Protein AF-A0A3S1DZD5-F1 (afdb_monomer)

Foldseek 3Di:
DDDDDDDDDPPPPPPPPPPQPFDKDKDFQAPVLAFAFQLVVCCVVCVVPAHSVRSLVQLCVQQKDWQNHGHNDRRDRDDGGIMMIGRGGDDD

Structure (mmCIF, N/CA/C/O backbone):
data_AF-A0A3S1DZD5-F1
#
_entry.id   AF-A0A3S1DZD5-F1
#
loop_
_atom_site.group_PDB
_atom_site.id
_atom_site.type_symbol
_atom_site.label_atom_id
_atom_site.label_alt_id
_atom_site.label_comp_id
_atom_site.label_asym_id
_atom_site.label_entity_id
_atom_site.label_seq_id
_atom_site.pdbx_PDB_ins_code
_atom_site.Cartn_x
_atom_site.Cartn_y
_atom_site.Cartn_z
_atom_site.occupancy
_atom_site.B_iso_or_equiv
_atom_site.auth_seq_id
_atom_site.auth_comp_id
_atom_site.auth_asym_id
_atom_site.auth_atom_id
_atom_site.pdbx_PDB_model_num
ATOM 1 N N . MET A 1 1 ? -43.104 -37.029 -12.467 1.00 41.12 1 MET A N 1
ATOM 2 C CA . MET A 1 1 ? -41.733 -37.047 -13.017 1.00 41.12 1 MET A CA 1
ATOM 3 C C . MET A 1 1 ? -41.065 -35.794 -12.481 1.00 41.12 1 MET A C 1
ATOM 5 O O . MET A 1 1 ? -41.549 -34.714 -12.774 1.00 41.12 1 MET A O 1
ATOM 9 N N . SER A 1 2 ? -40.356 -35.948 -11.363 1.00 43.06 2 SER A N 1
ATOM 10 C CA . SER A 1 2 ? -38.882 -35.867 -11.302 1.00 43.06 2 SER A CA 1
ATOM 11 C C . SER A 1 2 ? -38.432 -34.407 -11.463 1.00 43.06 2 SER A C 1
ATOM 13 O O . SER A 1 2 ? -38.522 -33.870 -12.555 1.00 43.06 2 SER A O 1
ATOM 15 N N . ALA A 1 3 ? -38.233 -33.661 -10.377 1.00 49.66 3 ALA A N 1
ATOM 16 C CA . ALA A 1 3 ? -37.083 -33.693 -9.459 1.00 49.66 3 ALA A CA 1
ATOM 17 C C . ALA A 1 3 ? -35.812 -33.048 -10.046 1.00 49.66 3 ALA A C 1
ATOM 19 O O . ALA A 1 3 ? -35.061 -33.694 -10.773 1.00 49.66 3 ALA A O 1
ATOM 20 N N . HIS A 1 4 ? -35.590 -31.792 -9.656 1.00 50.97 4 HIS A N 1
ATOM 21 C CA . HIS A 1 4 ? -34.303 -31.192 -9.264 1.00 50.97 4 HIS A CA 1
ATOM 22 C C . HIS A 1 4 ? -34.671 -29.847 -8.615 1.00 50.97 4 HIS A C 1
ATOM 24 O O . HIS A 1 4 ? -35.114 -28.941 -9.311 1.00 50.97 4 HIS A O 1
ATOM 30 N N . ASN A 1 5 ? -34.897 -29.758 -7.305 1.00 58.22 5 ASN A N 1
ATOM 31 C CA . ASN A 1 5 ? -33.941 -29.830 -6.195 1.00 58.22 5 ASN A CA 1
ATOM 32 C C . ASN A 1 5 ? -32.736 -28.897 -6.365 1.00 58.22 5 ASN A C 1
ATOM 34 O O . ASN A 1 5 ? -31.884 -29.141 -7.211 1.00 58.22 5 ASN A O 1
ATOM 38 N N . GLU A 1 6 ? -32.770 -27.860 -5.525 1.00 62.72 6 GLU A N 1
ATOM 39 C CA . GLU A 1 6 ? -31.697 -27.091 -4.886 1.00 62.72 6 GLU A CA 1
ATOM 40 C C . GLU A 1 6 ? -30.284 -27.224 -5.447 1.00 62.72 6 GLU A C 1
ATOM 42 O O . GLU A 1 6 ? -29.664 -28.270 -5.293 1.00 62.72 6 GLU A O 1
ATOM 47 N N . GLU A 1 7 ? -29.722 -26.086 -5.862 1.00 53.31 7 GLU A N 1
ATOM 48 C CA . GLU A 1 7 ? -28.415 -25.683 -5.353 1.00 53.31 7 GLU A CA 1
ATOM 49 C C . GLU A 1 7 ? -28.507 -24.257 -4.779 1.00 53.31 7 GLU A C 1
ATOM 51 O O . GLU A 1 7 ? -29.089 -23.336 -5.350 1.00 53.31 7 GLU A O 1
ATOM 56 N N . THR A 1 8 ? -28.003 -24.186 -3.558 1.00 50.22 8 THR A N 1
ATOM 57 C CA . THR A 1 8 ? -27.927 -23.139 -2.538 1.00 50.22 8 THR A CA 1
ATOM 58 C C . THR A 1 8 ? -27.245 -21.839 -3.022 1.00 50.22 8 THR A C 1
ATOM 60 O O . THR A 1 8 ? -26.611 -21.817 -4.075 1.00 50.22 8 THR A O 1
ATOM 63 N N . PRO A 1 9 ? -27.390 -20.731 -2.270 1.00 46.62 9 PRO A N 1
ATOM 64 C CA . PRO A 1 9 ? -27.289 -19.365 -2.757 1.00 46.62 9 PRO A CA 1
ATOM 65 C C . PRO A 1 9 ? -25.845 -18.973 -3.052 1.00 46.62 9 PRO A C 1
ATOM 67 O O . PRO A 1 9 ? -24.927 -19.318 -2.309 1.00 46.62 9 PRO A O 1
ATOM 70 N N . ILE A 1 10 ? -25.654 -18.148 -4.077 1.00 42.44 10 ILE A N 1
ATOM 71 C CA . ILE A 1 10 ? -24.479 -17.284 -4.114 1.00 42.44 10 ILE A CA 1
ATOM 72 C C . ILE A 1 10 ? -24.675 -16.200 -3.046 1.00 42.44 10 ILE A C 1
ATOM 74 O O . ILE A 1 10 ? -25.244 -15.143 -3.297 1.00 42.44 10 ILE A O 1
ATOM 78 N N . LEU A 1 11 ? -24.231 -16.507 -1.823 1.00 44.38 11 LEU A N 1
ATOM 79 C CA . LEU A 1 11 ? -23.730 -15.499 -0.895 1.00 44.38 11 LEU A CA 1
ATOM 80 C C . LEU A 1 11 ? -22.594 -14.777 -1.628 1.00 44.38 11 LEU A C 1
ATOM 82 O O . LEU A 1 11 ? -21.453 -15.236 -1.650 1.00 44.38 11 LEU A O 1
ATOM 86 N N . ILE A 1 12 ? -22.920 -13.672 -2.280 1.00 49.97 12 ILE A N 1
ATOM 87 C CA . ILE A 1 12 ? -21.958 -12.598 -2.468 1.00 49.97 12 ILE A CA 1
ATOM 88 C C . ILE A 1 12 ? -22.328 -11.611 -1.370 1.00 49.97 12 ILE A C 1
ATOM 90 O O . ILE A 1 12 ? -23.069 -10.657 -1.583 1.00 49.97 12 ILE A O 1
ATOM 94 N N . GLU A 1 13 ? -21.884 -11.936 -0.155 1.00 46.97 13 GLU A N 1
ATOM 95 C CA . GLU A 1 13 ? -21.676 -10.956 0.907 1.00 46.97 13 GLU A CA 1
ATOM 96 C C . GLU A 1 13 ? -20.581 -10.002 0.416 1.00 46.97 13 GLU A C 1
ATOM 98 O O . GLU A 1 13 ? -19.410 -10.141 0.739 1.00 46.97 13 GLU A O 1
ATOM 103 N N . ASP A 1 14 ? -20.979 -9.076 -0.448 1.00 49.06 14 ASP A N 1
ATOM 104 C CA . ASP A 1 14 ? -20.273 -7.822 -0.712 1.00 49.06 14 ASP A CA 1
ATOM 105 C C . ASP A 1 14 ? -21.268 -6.661 -0.502 1.00 49.06 14 ASP A C 1
ATOM 107 O O . ASP A 1 14 ? -21.227 -5.623 -1.146 1.00 49.06 14 ASP A O 1
ATOM 111 N N . GLU A 1 15 ? -22.233 -6.861 0.405 1.00 48.50 15 GLU A N 1
ATOM 112 C CA . GLU A 1 15 ? -23.132 -5.821 0.910 1.00 48.50 15 GLU A CA 1
ATOM 113 C C . GLU A 1 15 ? -22.582 -5.226 2.208 1.00 48.50 15 GLU A C 1
ATOM 115 O O . GLU A 1 15 ? -23.295 -5.201 3.197 1.00 48.50 15 GLU A O 1
ATOM 120 N N . LEU A 1 16 ? -21.328 -4.767 2.219 1.00 46.88 16 LEU A N 1
ATOM 121 C CA . LEU A 1 16 ? -20.845 -3.734 3.149 1.00 46.88 16 LEU A CA 1
ATOM 122 C C . LEU A 1 16 ? -19.641 -3.009 2.521 1.00 46.88 16 LEU A C 1
ATOM 124 O O . LEU A 1 16 ? -18.532 -3.020 3.052 1.00 46.88 16 LEU A O 1
ATOM 128 N N . ALA A 1 17 ? -19.856 -2.332 1.391 1.00 46.88 17 ALA A N 1
ATOM 129 C CA . ALA A 1 17 ? -19.095 -1.112 1.131 1.00 46.88 17 ALA A CA 1
ATOM 130 C C . ALA A 1 17 ? -19.697 -0.012 2.021 1.00 46.88 17 ALA A C 1
ATOM 132 O O . ALA A 1 17 ? -20.382 0.889 1.543 1.00 46.88 17 ALA A O 1
ATOM 133 N N . ASP A 1 18 ? -19.526 -0.170 3.338 1.00 45.50 18 ASP A N 1
ATOM 134 C CA . ASP A 1 18 ? -19.800 0.883 4.305 1.00 45.50 18 ASP A CA 1
ATOM 135 C C . ASP A 1 18 ? -19.001 2.119 3.897 1.00 45.50 18 ASP A C 1
ATOM 137 O O . ASP A 1 18 ? -17.819 2.056 3.545 1.00 45.50 18 ASP A O 1
ATOM 141 N N . GLU A 1 19 ? -19.702 3.242 3.909 1.00 48.84 19 GLU A N 1
ATOM 142 C CA . GLU A 1 19 ? -19.254 4.549 3.473 1.00 48.84 19 GLU A CA 1
ATOM 143 C C . GLU A 1 19 ? -18.191 5.130 4.420 1.00 48.84 19 GLU A C 1
ATOM 145 O O . GLU A 1 19 ? -18.418 6.117 5.114 1.00 48.84 19 GLU A O 1
ATOM 150 N N . GLU A 1 20 ? -16.987 4.567 4.425 1.00 51.00 20 GLU A N 1
ATOM 151 C CA . GLU A 1 20 ? -15.787 5.318 4.777 1.00 51.00 20 GLU A CA 1
ATOM 152 C C . GLU A 1 20 ? -15.120 5.725 3.465 1.00 51.00 20 GLU A C 1
ATOM 154 O O . GLU A 1 20 ? -14.450 4.929 2.813 1.00 51.00 20 GLU A O 1
ATOM 159 N N . SER A 1 21 ? -15.368 6.971 3.043 1.00 57.09 21 SER A N 1
A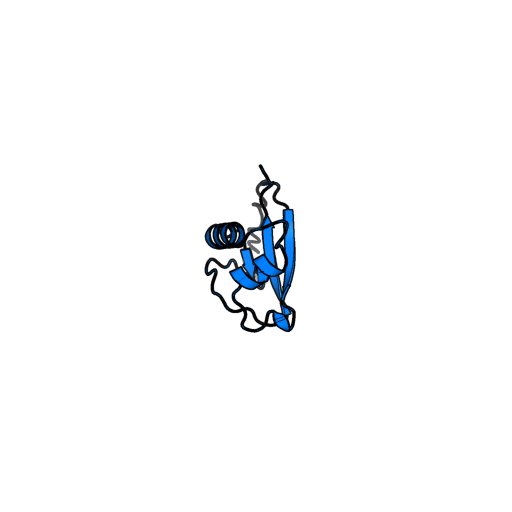TOM 160 C CA . SER A 1 21 ? -14.811 7.590 1.830 1.00 57.09 21 SER A CA 1
ATOM 161 C C . SER A 1 21 ? -13.285 7.737 1.934 1.00 57.09 21 SER A C 1
ATOM 163 O O . SER A 1 21 ? -12.754 8.833 2.106 1.00 57.09 21 SER A O 1
ATOM 165 N N . GLY A 1 22 ? -12.569 6.618 1.889 1.00 63.91 22 GLY A N 1
ATOM 166 C CA . GLY A 1 22 ? -11.140 6.551 1.643 1.00 63.91 22 GLY A CA 1
ATOM 167 C C . GLY A 1 22 ? -10.874 6.413 0.147 1.00 63.91 22 GLY A C 1
ATOM 168 O O . GLY A 1 22 ? -11.621 5.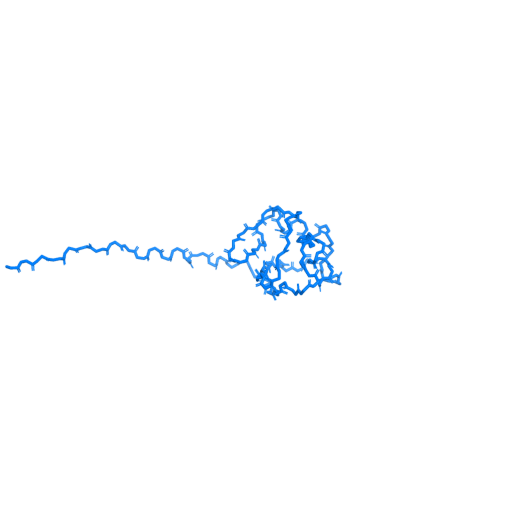753 -0.574 1.00 63.91 22 GLY A O 1
ATOM 169 N N . GLU A 1 23 ? -9.802 7.030 -0.335 1.00 82.62 23 GLU A N 1
ATOM 170 C CA . GLU A 1 23 ? -9.345 6.822 -1.702 1.00 82.62 23 GLU A CA 1
ATOM 171 C C . GLU A 1 23 ? -8.700 5.433 -1.807 1.00 82.62 23 GLU A C 1
ATOM 173 O O . GLU A 1 23 ? -7.722 5.127 -1.120 1.00 82.62 23 GLU A O 1
ATOM 178 N N . ALA A 1 24 ? -9.262 4.567 -2.653 1.00 86.31 24 ALA A N 1
ATOM 179 C CA . ALA A 1 24 ? -8.683 3.262 -2.939 1.00 86.31 24 ALA A CA 1
ATOM 180 C C . ALA A 1 24 ? -7.584 3.403 -4.002 1.00 86.31 24 ALA A C 1
ATOM 182 O O . ALA A 1 24 ? -7.860 3.603 -5.186 1.00 86.31 24 ALA A O 1
ATOM 183 N N . VAL A 1 25 ? -6.329 3.273 -3.582 1.00 91.06 25 VAL A N 1
ATOM 184 C CA . VAL A 1 25 ? -5.164 3.321 -4.467 1.00 91.06 25 VAL A CA 1
ATOM 185 C C . VAL A 1 25 ? -4.788 1.904 -4.881 1.00 91.06 25 VAL A C 1
ATOM 187 O O . VAL A 1 25 ? -4.503 1.049 -4.041 1.00 91.06 25 VAL A O 1
ATOM 1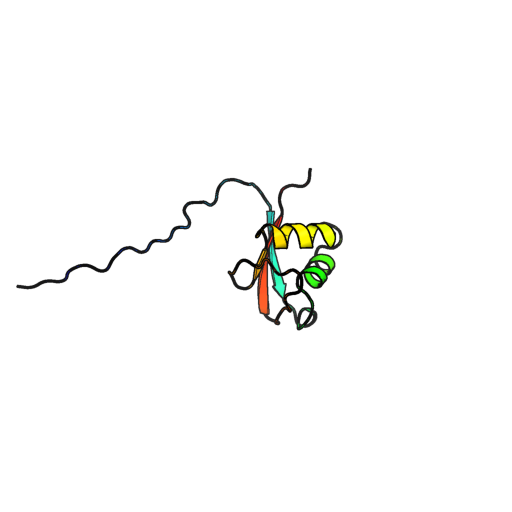90 N N . VAL A 1 26 ? -4.756 1.658 -6.191 1.00 92.75 26 VAL A N 1
ATOM 191 C CA . VAL A 1 26 ? -4.379 0.366 -6.775 1.00 92.75 26 VAL A CA 1
ATOM 192 C C . VAL A 1 26 ? -3.030 0.495 -7.469 1.00 92.75 26 VAL A C 1
ATOM 194 O O . VAL A 1 26 ? -2.849 1.334 -8.350 1.00 92.75 26 VAL A O 1
ATOM 197 N N . LEU A 1 27 ? -2.088 -0.365 -7.095 1.00 93.06 27 LEU A N 1
ATOM 198 C CA . LEU A 1 27 ? -0.742 -0.428 -7.650 1.00 93.06 27 LEU A CA 1
ATOM 199 C C . LEU A 1 27 ? -0.433 -1.853 -8.110 1.00 93.06 27 LEU A C 1
ATOM 201 O O . LEU A 1 27 ? -0.803 -2.827 -7.457 1.00 93.06 27 LEU A O 1
ATOM 205 N N . GLU A 1 28 ? 0.293 -1.986 -9.213 1.00 94.56 28 GLU A N 1
ATOM 206 C CA . GLU A 1 28 ? 0.794 -3.276 -9.685 1.00 94.56 28 GLU A CA 1
ATOM 207 C C . GLU A 1 28 ? 2.273 -3.425 -9.319 1.00 94.56 28 GLU A C 1
ATOM 209 O O . GLU A 1 28 ? 3.072 -2.514 -9.544 1.00 94.56 28 GLU A O 1
ATOM 214 N N . ALA A 1 29 ? 2.636 -4.566 -8.737 1.00 93.31 29 ALA A N 1
ATOM 215 C CA . ALA A 1 29 ? 4.008 -4.892 -8.384 1.00 93.31 29 ALA A CA 1
ATOM 216 C C . ALA A 1 29 ? 4.864 -5.086 -9.649 1.00 93.31 29 ALA A C 1
ATOM 218 O O . ALA A 1 29 ? 4.822 -6.125 -10.303 1.00 93.31 29 ALA A O 1
ATOM 219 N N . ASP A 1 30 ? 5.662 -4.079 -9.985 1.00 91.69 30 ASP A N 1
ATOM 220 C CA . ASP A 1 30 ? 6.653 -4.124 -11.065 1.00 91.69 30 ASP A CA 1
ATOM 221 C C . ASP A 1 30 ? 7.864 -5.027 -10.750 1.00 91.69 30 ASP A C 1
ATOM 223 O O . ASP A 1 30 ? 7.976 -5.624 -9.679 1.00 91.69 30 ASP A O 1
ATOM 227 N N . ALA A 1 31 ? 8.790 -5.150 -11.708 1.00 91.50 31 ALA A N 1
ATOM 228 C CA . ALA A 1 31 ? 9.993 -5.972 -11.563 1.00 91.50 31 ALA A CA 1
ATOM 229 C C . ALA A 1 31 ? 10.838 -5.581 -10.338 1.00 91.50 31 ALA A C 1
ATOM 231 O O . ALA A 1 31 ? 11.383 -6.459 -9.668 1.00 91.50 31 ALA A O 1
ATOM 232 N N . ASP A 1 32 ? 10.900 -4.289 -10.008 1.00 87.94 32 ASP A N 1
ATOM 233 C CA . ASP A 1 32 ? 11.605 -3.803 -8.827 1.00 87.94 32 ASP A CA 1
ATOM 234 C C . ASP A 1 32 ? 10.917 -4.242 -7.531 1.00 87.94 32 ASP A C 1
ATOM 236 O O . ASP A 1 32 ? 11.596 -4.445 -6.529 1.00 87.94 32 ASP A O 1
ATOM 240 N N . ALA A 1 33 ? 9.598 -4.452 -7.525 1.00 89.50 33 ALA A N 1
AT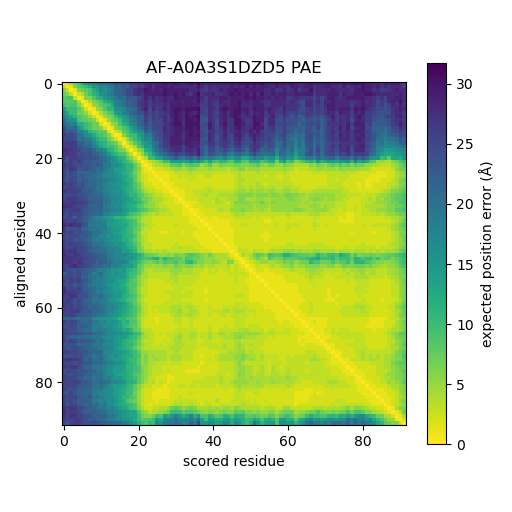OM 241 C CA . ALA A 1 33 ? 8.860 -4.933 -6.356 1.00 89.50 33 ALA A CA 1
ATOM 242 C C . ALA A 1 33 ? 9.269 -6.351 -5.917 1.00 89.50 33 ALA A C 1
ATOM 244 O O . ALA A 1 33 ? 9.085 -6.714 -4.752 1.00 89.50 33 ALA A O 1
ATOM 245 N N . ALA A 1 34 ? 9.827 -7.159 -6.825 1.00 90.44 34 ALA A N 1
ATOM 246 C CA . ALA A 1 34 ? 10.156 -8.558 -6.577 1.00 90.44 34 ALA A CA 1
ATOM 247 C C . ALA A 1 34 ? 11.069 -8.727 -5.353 1.00 90.44 34 ALA A C 1
ATOM 249 O O . ALA A 1 34 ? 12.208 -8.265 -5.316 1.00 90.44 34 ALA A O 1
ATOM 250 N N . GLY A 1 35 ? 10.580 -9.425 -4.328 1.00 89.12 35 GLY A N 1
ATOM 251 C CA . GLY A 1 35 ? 11.343 -9.682 -3.107 1.00 89.12 35 GLY A CA 1
ATOM 252 C C . GLY A 1 35 ? 11.498 -8.476 -2.174 1.00 89.12 35 GLY A C 1
ATOM 253 O O . GLY A 1 35 ? 12.034 -8.649 -1.073 1.00 89.12 35 GLY A O 1
ATOM 254 N N . GLN A 1 36 ? 10.997 -7.293 -2.551 1.00 92.81 36 GLN A N 1
ATOM 255 C CA . GLN A 1 36 ? 10.883 -6.156 -1.645 1.00 92.81 36 GLN A CA 1
ATOM 256 C C . GLN A 1 36 ? 9.792 -6.398 -0.606 1.00 92.81 36 GLN A C 1
ATOM 258 O O . GLN A 1 36 ? 8.826 -7.131 -0.823 1.00 92.81 36 GLN A O 1
ATOM 263 N N . ARG A 1 37 ? 9.948 -5.751 0.549 1.00 93.81 37 ARG A N 1
ATOM 264 C CA . ARG A 1 37 ? 8.916 -5.743 1.586 1.00 93.81 37 ARG A CA 1
ATOM 265 C C . ARG A 1 37 ? 7.772 -4.833 1.158 1.00 93.81 37 ARG A C 1
ATOM 267 O O . ARG A 1 37 ? 8.030 -3.701 0.755 1.00 93.81 37 ARG A O 1
ATOM 274 N N . LEU A 1 38 ? 6.538 -5.288 1.355 1.00 92.50 38 LEU A N 1
ATOM 275 C CA . LEU A 1 38 ? 5.317 -4.533 1.071 1.00 92.50 38 LEU A CA 1
ATOM 276 C C . LEU A 1 38 ? 5.380 -3.105 1.636 1.00 92.50 38 LEU A C 1
ATOM 278 O O . LEU A 1 38 ? 5.177 -2.145 0.901 1.00 92.50 38 LEU A O 1
ATOM 282 N N . ASP A 1 39 ? 5.755 -2.949 2.911 1.00 92.06 39 ASP A N 1
ATOM 283 C CA . ASP A 1 39 ? 5.840 -1.632 3.555 1.00 92.06 39 ASP A CA 1
ATOM 284 C C . ASP A 1 39 ? 6.888 -0.694 2.943 1.00 92.06 39 ASP A C 1
ATOM 286 O O . ASP A 1 39 ? 6.726 0.524 2.969 1.00 92.06 39 ASP A O 1
ATOM 290 N N . GLN A 1 40 ? 7.981 -1.250 2.423 1.00 92.81 40 GLN A N 1
ATOM 291 C CA . GLN A 1 40 ? 9.041 -0.486 1.774 1.00 92.81 40 GLN A CA 1
ATOM 292 C C . GLN A 1 40 ? 8.642 -0.077 0.361 1.00 92.81 40 GLN A C 1
ATOM 294 O O . GLN A 1 40 ? 8.824 1.081 -0.000 1.00 92.81 40 GLN A O 1
ATOM 299 N N . TRP A 1 41 ? 8.096 -1.016 -0.410 1.00 94.19 41 TRP A N 1
ATOM 300 C CA . TRP A 1 41 ? 7.678 -0.771 -1.784 1.00 94.19 41 TRP A CA 1
ATOM 301 C C . TRP A 1 41 ? 6.548 0.262 -1.842 1.00 94.19 41 TRP A C 1
ATOM 303 O O . TRP A 1 41 ? 6.644 1.234 -2.586 1.00 94.19 41 TRP A O 1
ATOM 313 N N . LEU A 1 42 ? 5.543 0.135 -0.972 1.00 92.19 42 LEU A N 1
ATOM 314 C CA . LEU A 1 42 ? 4.450 1.103 -0.870 1.00 92.19 42 LEU A CA 1
ATOM 315 C C . LEU A 1 42 ? 4.931 2.501 -0.481 1.00 92.19 42 LEU A C 1
ATOM 317 O O . LEU A 1 42 ? 4.553 3.476 -1.119 1.00 92.19 42 LEU A O 1
ATOM 321 N N . ALA A 1 43 ? 5.813 2.609 0.515 1.00 91.94 43 ALA A N 1
ATOM 322 C CA . ALA A 1 43 ? 6.386 3.896 0.903 1.00 91.94 43 ALA A CA 1
ATOM 323 C C . ALA A 1 43 ? 7.270 4.510 -0.199 1.00 91.94 43 ALA A C 1
ATOM 325 O O . ALA A 1 43 ? 7.415 5.725 -0.256 1.00 91.94 43 ALA A O 1
ATOM 326 N N . ALA A 1 44 ? 7.873 3.694 -1.069 1.00 91.44 44 ALA A N 1
ATOM 327 C CA . ALA A 1 44 ? 8.630 4.185 -2.218 1.00 91.44 44 ALA A CA 1
ATOM 328 C C . ALA A 1 44 ? 7.708 4.687 -3.341 1.00 91.44 44 ALA A C 1
ATOM 330 O O . ALA A 1 44 ? 8.018 5.695 -3.970 1.00 91.44 44 ALA A O 1
ATOM 331 N N . LYS A 1 45 ? 6.573 4.015 -3.574 1.00 90.56 45 LYS A N 1
ATOM 332 C CA . LYS A 1 45 ? 5.578 4.411 -4.584 1.00 90.56 45 LYS A CA 1
ATOM 333 C C . LYS A 1 45 ? 4.759 5.633 -4.171 1.00 90.56 45 LYS A C 1
ATOM 335 O O . LYS A 1 45 ? 4.498 6.485 -5.008 1.00 90.56 45 LYS A O 1
ATOM 340 N N . LEU A 1 46 ? 4.40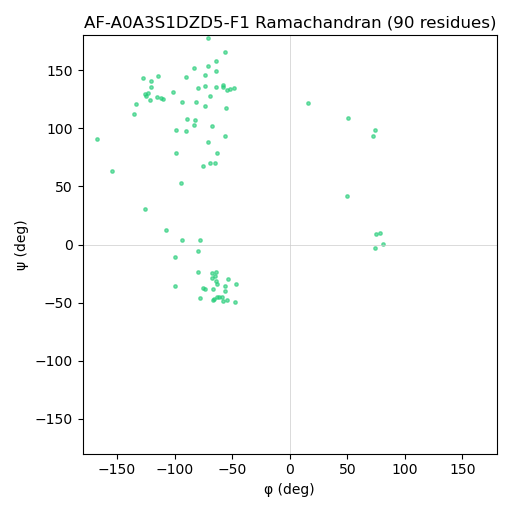3 5.721 -2.892 1.00 87.62 46 LEU A N 1
ATOM 341 C CA . LEU A 1 46 ? 3.495 6.731 -2.334 1.00 87.62 46 LEU A CA 1
ATOM 342 C C . LEU A 1 46 ? 4.232 7.780 -1.493 1.00 87.62 46 LEU A C 1
ATOM 344 O O . LEU A 1 46 ? 3.602 8.531 -0.764 1.00 87.62 46 LEU A O 1
ATOM 348 N N . GLY A 1 47 ? 5.566 7.833 -1.557 1.00 75.94 47 GLY A N 1
ATOM 349 C CA . GLY A 1 47 ? 6.432 8.575 -0.632 1.00 75.94 47 GLY A CA 1
ATOM 350 C C . GLY A 1 47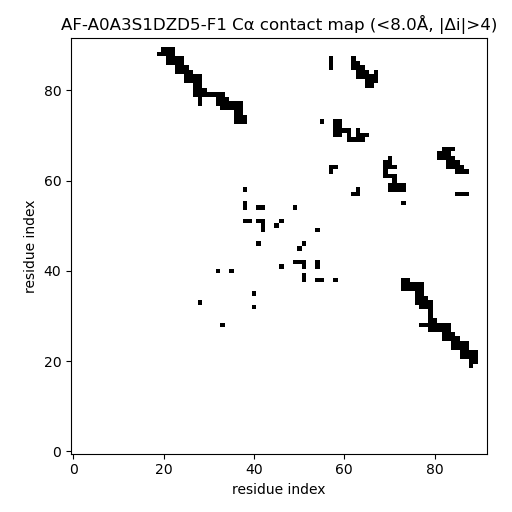 ? 6.069 10.029 -0.272 1.00 75.94 47 GLY A C 1
ATOM 351 O O . GLY A 1 47 ? 6.346 10.398 0.871 1.00 75.94 47 GLY A O 1
ATOM 352 N N . PRO A 1 48 ? 5.477 10.866 -1.150 1.00 77.31 48 PRO A N 1
ATOM 353 C CA . PRO A 1 48 ? 4.994 12.190 -0.743 1.00 77.31 48 PRO A CA 1
ATOM 354 C C . PRO A 1 48 ? 3.632 12.172 -0.025 1.00 77.31 48 PRO A C 1
ATOM 356 O O . PRO A 1 48 ? 3.352 13.079 0.751 1.00 77.31 48 PRO A O 1
ATOM 359 N N . GLU A 1 49 ? 2.808 11.150 -0.247 1.00 79.44 49 GLU A N 1
ATOM 360 C CA . GLU A 1 49 ? 1.430 11.051 0.255 1.00 79.44 49 GLU A CA 1
ATOM 361 C C . GLU A 1 49 ? 1.333 10.170 1.508 1.00 79.44 49 GLU A C 1
ATOM 363 O O . GLU A 1 49 ? 0.577 10.458 2.434 1.00 79.44 49 GLU A O 1
ATOM 368 N N . LEU A 1 50 ? 2.142 9.107 1.583 1.00 84.00 50 LEU A N 1
ATOM 369 C CA . LEU A 1 50 ? 2.145 8.152 2.686 1.00 84.00 50 LEU A CA 1
ATOM 370 C C . LEU A 1 50 ? 3.564 7.820 3.141 1.00 84.00 50 LEU A C 1
ATOM 372 O O . LEU A 1 50 ? 4.333 7.116 2.485 1.00 84.00 50 LEU A O 1
ATOM 376 N N . SER A 1 51 ? 3.885 8.266 4.355 1.00 88.19 51 SER A N 1
ATOM 377 C CA . SER A 1 51 ? 5.116 7.873 5.033 1.00 88.19 51 SER A CA 1
ATOM 378 C C . SER A 1 51 ? 5.140 6.368 5.334 1.00 88.19 51 SER A C 1
ATOM 380 O O . SER A 1 51 ? 4.107 5.709 5.480 1.00 88.19 51 SER A O 1
ATOM 382 N N . ARG A 1 52 ? 6.339 5.808 5.530 1.00 88.56 52 ARG A N 1
ATOM 383 C CA . ARG A 1 52 ? 6.503 4.384 5.870 1.00 88.56 52 ARG A CA 1
ATOM 384 C C . ARG A 1 52 ? 5.726 3.970 7.125 1.00 88.56 52 ARG A C 1
ATOM 386 O O . ARG A 1 52 ? 5.168 2.876 7.160 1.00 88.56 52 ARG A O 1
ATOM 393 N N . SER A 1 53 ? 5.697 4.806 8.163 1.00 89.81 53 SER A N 1
ATOM 394 C CA . SER A 1 53 ? 4.952 4.512 9.394 1.00 89.81 53 SER A CA 1
ATOM 395 C C . SER A 1 53 ? 3.444 4.482 9.148 1.00 89.81 53 SER A C 1
ATOM 397 O O . SER A 1 53 ? 2.769 3.599 9.680 1.00 89.81 53 SER A O 1
ATOM 399 N N . ARG A 1 54 ? 2.927 5.380 8.298 1.00 89.88 54 ARG A N 1
ATOM 400 C CA . ARG A 1 54 ? 1.516 5.404 7.898 1.00 89.88 54 ARG A CA 1
ATOM 401 C C . ARG A 1 54 ? 1.141 4.165 7.091 1.00 89.88 54 ARG A C 1
ATOM 403 O O . ARG A 1 54 ? 0.181 3.495 7.452 1.00 89.88 54 ARG A O 1
ATOM 410 N N . VAL A 1 55 ? 1.948 3.795 6.097 1.00 91.69 55 VAL A N 1
ATOM 411 C CA . VAL A 1 55 ? 1.779 2.544 5.337 1.00 91.69 55 VAL A CA 1
ATOM 412 C C . VAL A 1 55 ? 1.726 1.338 6.276 1.00 91.69 55 VAL A C 1
ATOM 414 O O . VAL A 1 55 ? 0.831 0.505 6.183 1.00 91.69 55 VAL A O 1
ATOM 417 N N . GLN A 1 56 ? 2.654 1.246 7.231 1.00 92.75 56 GLN A N 1
ATOM 418 C CA . GLN A 1 56 ? 2.647 0.144 8.190 1.00 92.75 56 GLN A CA 1
ATOM 419 C C . GLN A 1 56 ? 1.395 0.126 9.078 1.00 92.75 56 GLN A C 1
ATOM 421 O O . GLN A 1 56 ? 0.964 -0.953 9.479 1.00 92.75 56 GLN A O 1
ATOM 426 N N . ALA A 1 57 ? 0.841 1.287 9.432 1.00 91.88 57 ALA A N 1
ATOM 427 C CA . ALA A 1 57 ? -0.413 1.369 10.173 1.00 91.88 57 ALA A CA 1
ATOM 428 C C . ALA A 1 57 ? -1.587 0.854 9.328 1.00 91.88 57 ALA A C 1
ATOM 430 O O . ALA A 1 57 ? -2.303 -0.018 9.805 1.00 91.88 57 ALA A O 1
ATOM 431 N N . LEU A 1 58 ? -1.708 1.294 8.070 1.00 90.88 58 LEU A N 1
ATOM 432 C CA . LEU A 1 58 ? -2.758 0.852 7.140 1.00 90.88 58 LEU A CA 1
ATOM 433 C C . LEU A 1 58 ? -2.730 -0.663 6.918 1.00 90.88 58 LEU A C 1
ATOM 435 O O . LEU A 1 58 ? -3.755 -1.327 7.027 1.00 90.88 58 LEU A O 1
ATOM 439 N N . ILE A 1 59 ? -1.539 -1.232 6.711 1.00 92.69 59 ILE A N 1
ATOM 440 C CA . ILE A 1 59 ? -1.372 -2.686 6.589 1.00 92.69 59 ILE A CA 1
ATOM 441 C C . ILE A 1 59 ? -1.888 -3.390 7.853 1.00 92.69 59 ILE A C 1
ATOM 443 O O . ILE A 1 59 ? -2.670 -4.326 7.763 1.00 92.69 59 ILE A O 1
ATOM 447 N N . ARG A 1 60 ? -1.502 -2.932 9.053 1.00 91.19 60 ARG A N 1
ATOM 448 C CA . ARG A 1 60 ? -1.960 -3.551 10.315 1.00 91.19 60 ARG A CA 1
ATOM 449 C C . ARG A 1 60 ? -3.456 -3.366 10.579 1.00 91.19 60 ARG A C 1
ATOM 451 O O . ARG A 1 60 ? -4.021 -4.162 11.3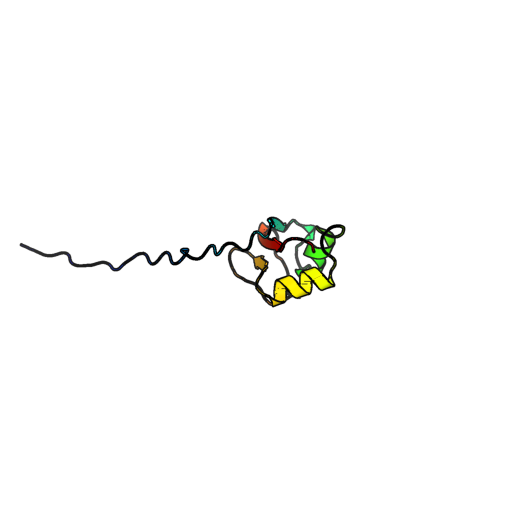17 1.00 91.19 60 ARG A O 1
ATOM 458 N N . GLN A 1 61 ? -4.063 -2.331 10.008 1.00 90.25 61 GLN A N 1
ATOM 459 C CA . GLN A 1 61 ? -5.499 -2.058 10.087 1.00 90.25 61 GLN A CA 1
ATOM 460 C C . GLN A 1 61 ? -6.317 -2.908 9.104 1.00 90.25 61 GLN A C 1
ATOM 462 O O . GLN A 1 61 ? -7.537 -2.854 9.150 1.00 90.25 61 GLN A O 1
ATOM 467 N N . GLY A 1 62 ? -5.675 -3.688 8.224 1.00 90.88 62 GLY A N 1
ATOM 468 C CA . GLY A 1 62 ? -6.377 -4.444 7.181 1.00 90.88 62 GLY A CA 1
ATOM 469 C C . GLY A 1 62 ? -6.792 -3.594 5.982 1.00 90.88 62 GLY A C 1
ATOM 470 O O . GLY A 1 62 ? -7.475 -4.086 5.094 1.00 90.88 62 GLY A O 1
ATOM 471 N N . ALA A 1 63 ? -6.322 -2.347 5.899 1.00 91.12 63 ALA A N 1
ATOM 472 C CA . ALA A 1 63 ? -6.605 -1.443 4.788 1.00 91.12 63 ALA A CA 1
ATOM 473 C C . ALA A 1 63 ? -5.770 -1.753 3.529 1.00 91.12 63 ALA A C 1
ATOM 475 O O . ALA A 1 63 ? -5.826 -1.003 2.561 1.00 91.12 63 ALA A O 1
ATOM 476 N N . VAL A 1 64 ? -4.961 -2.821 3.535 1.00 92.81 64 VAL A N 1
ATOM 477 C CA . VAL A 1 64 ? -4.133 -3.228 2.392 1.00 92.81 64 VAL A CA 1
ATOM 478 C C . VAL A 1 64 ? -4.444 -4.659 1.987 1.00 92.81 64 VAL A C 1
ATOM 480 O O . VAL A 1 64 ? -4.378 -5.578 2.806 1.00 92.81 64 VAL A O 1
ATOM 483 N N . SER A 1 65 ? -4.685 -4.849 0.695 1.00 93.19 65 SER A N 1
ATOM 484 C CA . SER A 1 65 ? -4.934 -6.141 0.069 1.00 93.19 65 SER A CA 1
ATOM 485 C C . SER A 1 65 ? -3.899 -6.419 -1.011 1.00 93.19 65 SER A C 1
ATOM 487 O O . SER A 1 65 ? -3.515 -5.529 -1.761 1.00 93.19 65 SER A O 1
ATOM 489 N N . VAL A 1 66 ? -3.441 -7.665 -1.111 1.00 93.31 66 VAL A N 1
ATOM 490 C CA . VAL A 1 66 ? -2.574 -8.120 -2.201 1.00 93.31 66 VAL A CA 1
ATOM 491 C C . VAL A 1 66 ? -3.200 -9.325 -2.881 1.00 93.31 66 VAL A C 1
ATOM 493 O O . VAL A 1 66 ? -3.573 -10.291 -2.216 1.00 93.31 66 VAL A O 1
ATOM 496 N N . ALA A 1 67 ? -3.335 -9.261 -4.205 1.00 91.06 67 ALA A N 1
ATOM 497 C CA . ALA A 1 67 ? -4.022 -10.256 -5.025 1.00 91.06 67 ALA A CA 1
ATOM 498 C C . ALA A 1 67 ? -5.426 -10.600 -4.477 1.00 91.06 67 ALA A C 1
ATOM 500 O O . ALA A 1 67 ? -5.801 -11.770 -4.389 1.00 91.06 67 ALA A O 1
ATOM 501 N N . GLY A 1 68 ? -6.172 -9.575 -4.042 1.00 89.81 68 GLY A N 1
ATOM 502 C CA . GLY A 1 68 ? -7.518 -9.715 -3.474 1.00 89.81 68 GLY A CA 1
ATOM 503 C C . GLY A 1 68 ? -7.575 -10.271 -2.045 1.00 89.81 68 GLY A C 1
ATOM 504 O O . GLY A 1 68 ? -8.655 -10.589 -1.563 1.00 89.81 68 GLY A O 1
ATOM 505 N N . LYS A 1 69 ? -6.438 -10.416 -1.351 1.00 91.00 69 LYS A N 1
ATOM 506 C CA . LYS A 1 69 ? -6.386 -10.897 0.039 1.00 91.00 69 LYS A CA 1
ATOM 507 C C . LYS A 1 69 ? -5.859 -9.811 0.959 1.00 91.00 69 LYS A C 1
ATOM 509 O O . LYS A 1 69 ? -4.760 -9.316 0.718 1.00 91.00 69 LYS A O 1
ATOM 514 N N . GLN A 1 70 ? -6.579 -9.494 2.035 1.00 91.75 70 GLN A N 1
ATOM 515 C CA . GLN A 1 70 ? -6.061 -8.585 3.059 1.00 91.75 70 GLN A CA 1
ATOM 516 C C . GLN A 1 70 ? -4.751 -9.113 3.644 1.00 91.75 70 GLN A C 1
ATOM 518 O O . GLN A 1 70 ? -4.608 -10.296 3.969 1.00 91.75 70 GLN A O 1
ATOM 523 N N . VAL A 1 71 ? -3.784 -8.213 3.784 1.00 92.12 71 VAL A N 1
ATOM 524 C CA . VAL A 1 71 ? -2.466 -8.510 4.332 1.00 92.12 71 VAL A CA 1
ATOM 525 C C . VAL A 1 71 ? -2.235 -7.638 5.552 1.00 92.12 71 VAL A C 1
ATOM 527 O O . VAL A 1 71 ? -2.235 -6.419 5.456 1.00 92.12 71 VAL A O 1
ATOM 530 N N . LEU A 1 72 ? -1.940 -8.282 6.683 1.00 92.75 72 LEU A N 1
ATOM 531 C CA . LEU A 1 72 ? -1.553 -7.609 7.930 1.00 92.75 72 LEU A CA 1
ATOM 532 C C . LEU A 1 72 ? -0.032 -7.615 8.158 1.00 92.75 72 LEU A C 1
ATOM 534 O O . LEU A 1 72 ? 0.500 -6.931 9.038 1.00 92.75 72 LEU A O 1
ATOM 538 N N . GLU A 1 73 ? 0.705 -8.383 7.352 1.00 93.06 73 GLU A N 1
ATOM 539 C CA . GLU A 1 73 ? 2.149 -8.529 7.479 1.00 93.06 73 GLU A CA 1
ATOM 540 C C . GLU A 1 73 ? 2.905 -7.490 6.641 1.00 93.06 73 GLU A C 1
ATOM 542 O O . GLU A 1 73 ? 3.184 -7.667 5.459 1.00 93.06 73 GLU A O 1
ATOM 547 N N . THR A 1 74 ? 3.331 -6.412 7.301 1.00 90.94 74 THR A N 1
ATOM 548 C CA . THR A 1 74 ? 4.124 -5.320 6.690 1.00 90.94 74 THR A CA 1
ATOM 549 C C . THR A 1 74 ? 5.393 -5.774 5.961 1.00 90.94 74 THR A C 1
ATOM 551 O O . THR A 1 74 ? 5.833 -5.126 5.014 1.00 90.94 74 THR A O 1
ATOM 554 N N . LYS A 1 75 ? 6.003 -6.878 6.406 1.00 92.06 75 LYS A N 1
ATOM 555 C CA . LYS A 1 75 ? 7.264 -7.411 5.873 1.00 92.06 75 LYS A CA 1
ATOM 556 C C . LYS A 1 75 ? 7.068 -8.474 4.792 1.00 92.06 75 LYS A C 1
ATOM 558 O O . LYS A 1 75 ? 8.073 -9.016 4.330 1.00 92.06 75 LYS A O 1
ATOM 563 N N . ARG A 1 76 ? 5.822 -8.756 4.389 1.00 92.94 76 ARG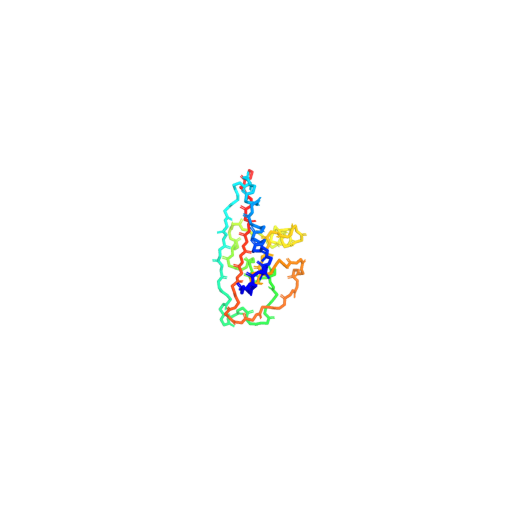 A N 1
ATOM 564 C CA . ARG A 1 76 ? 5.517 -9.686 3.300 1.00 92.94 76 ARG A CA 1
ATOM 565 C C . ARG A 1 76 ? 6.318 -9.295 2.063 1.00 92.94 76 ARG A C 1
ATOM 567 O O . ARG A 1 76 ? 6.383 -8.115 1.714 1.00 92.94 76 ARG A O 1
ATOM 574 N N . LYS A 1 77 ? 6.942 -10.280 1.424 1.00 93.62 77 LYS A N 1
ATOM 575 C CA . LYS A 1 77 ? 7.659 -10.071 0.165 1.00 93.62 77 LYS A CA 1
ATOM 576 C C . LYS A 1 77 ? 6.671 -10.038 -0.993 1.00 93.62 77 LYS A C 1
ATOM 578 O O . LYS A 1 77 ? 5.798 -10.900 -1.050 1.00 93.62 77 LYS A O 1
ATOM 583 N N . LEU A 1 78 ? 6.830 -9.066 -1.883 1.00 92.38 78 LEU A N 1
ATOM 584 C CA . LEU A 1 78 ? 6.031 -8.951 -3.100 1.00 92.38 78 LEU A CA 1
ATOM 585 C C . LEU A 1 78 ? 6.582 -9.828 -4.224 1.00 92.38 78 LEU A C 1
ATOM 587 O O . LEU A 1 78 ? 7.785 -10.106 -4.299 1.00 92.38 78 LEU A O 1
ATOM 591 N N . ILE A 1 79 ? 5.678 -10.241 -5.104 1.00 92.75 79 ILE A N 1
ATOM 592 C CA . ILE A 1 79 ? 5.974 -10.920 -6.363 1.00 92.75 79 ILE A CA 1
ATOM 593 C C . ILE A 1 79 ? 5.553 -9.994 -7.510 1.00 92.75 79 ILE A C 1
ATOM 595 O O . ILE A 1 79 ? 4.572 -9.264 -7.401 1.00 92.75 79 ILE A O 1
ATOM 599 N N . VAL A 1 80 ? 6.302 -10.019 -8.613 1.00 93.00 80 VAL A N 1
ATOM 600 C CA . VAL A 1 80 ? 5.965 -9.257 -9.826 1.00 93.00 80 VAL A CA 1
ATOM 601 C C . VAL A 1 80 ? 4.578 -9.653 -10.335 1.00 93.00 80 VAL A C 1
ATOM 603 O O . VAL A 1 80 ? 4.248 -10.839 -10.371 1.00 93.00 80 VAL A O 1
ATOM 606 N N . GLY A 1 81 ? 3.784 -8.668 -10.745 1.00 92.00 81 GLY A N 1
ATOM 607 C CA . GLY A 1 81 ? 2.415 -8.839 -11.226 1.00 92.00 81 GLY A CA 1
ATOM 608 C C . GLY A 1 81 ? 1.374 -8.976 -10.113 1.00 92.00 81 GLY A C 1
ATOM 609 O O . GLY A 1 81 ? 0.188 -9.118 -10.406 1.00 92.00 81 GLY A O 1
ATOM 610 N N . GLU A 1 82 ? 1.767 -8.931 -8.834 1.00 93.25 82 GLU A N 1
ATOM 611 C CA . GLU A 1 82 ? 0.790 -8.842 -7.751 1.00 93.25 82 GLU A CA 1
ATOM 612 C C . GLU A 1 82 ? 0.095 -7.478 -7.749 1.00 93.25 82 GLU A C 1
ATOM 614 O O . GLU A 1 82 ? 0.732 -6.426 -7.708 1.00 93.25 82 GLU A O 1
ATOM 619 N N . ARG A 1 83 ? -1.237 -7.506 -7.733 1.00 94.06 83 ARG A N 1
ATOM 620 C CA . ARG A 1 83 ? -2.072 -6.320 -7.553 1.00 94.06 83 ARG A CA 1
ATOM 621 C C . ARG A 1 83 ? -2.162 -5.974 -6.072 1.00 94.06 83 ARG A C 1
ATOM 623 O O . ARG A 1 83 ? -2.594 -6.809 -5.281 1.00 94.06 83 ARG A O 1
ATOM 630 N N . VAL A 1 84 ? -1.763 -4.765 -5.707 1.00 94.00 84 VAL A N 1
ATOM 631 C CA . VAL A 1 84 ? -1.796 -4.239 -4.342 1.00 94.00 84 VAL A CA 1
ATOM 632 C C . VAL A 1 84 ? -2.828 -3.121 -4.275 1.00 94.00 84 VAL A C 1
ATOM 634 O O . VAL A 1 84 ? -2.769 -2.174 -5.050 1.00 94.00 84 VAL A O 1
ATOM 637 N N . GLU A 1 85 ? -3.765 -3.230 -3.347 1.00 93.56 85 GLU A N 1
ATOM 638 C CA . GLU A 1 85 ? -4.859 -2.280 -3.148 1.00 93.56 85 GLU A CA 1
ATOM 639 C C . GLU A 1 85 ? -4.773 -1.714 -1.739 1.00 93.56 85 GLU A C 1
ATOM 641 O O . GLU A 1 85 ? -4.508 -2.451 -0.789 1.00 93.56 85 GLU A O 1
ATOM 646 N N . ILE A 1 86 ? -4.947 -0.405 -1.610 1.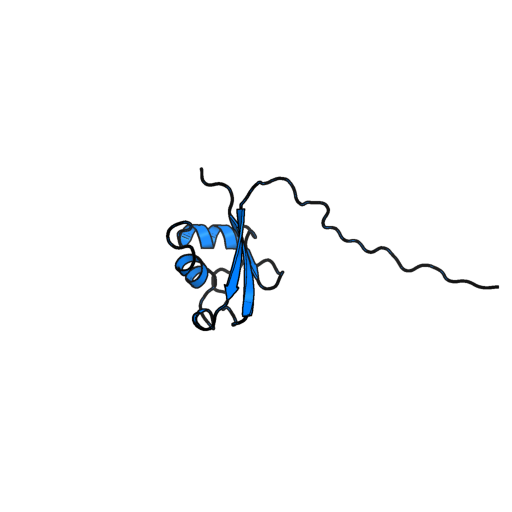00 91.75 86 ILE A N 1
ATOM 647 C CA . ILE A 1 86 ? -4.770 0.324 -0.358 1.00 91.75 86 ILE A CA 1
ATOM 648 C C . ILE A 1 86 ? -5.961 1.249 -0.198 1.00 91.75 86 ILE A C 1
ATOM 650 O O . ILE A 1 86 ? -6.170 2.131 -1.023 1.00 91.75 86 ILE A O 1
ATOM 654 N N . LEU A 1 87 ? -6.703 1.084 0.884 1.00 90.50 87 LEU A N 1
ATOM 655 C CA . LEU A 1 87 ? -7.713 2.037 1.313 1.00 90.50 87 LEU A CA 1
ATOM 656 C C . LEU A 1 87 ? -7.012 3.145 2.095 1.00 90.50 87 LEU A C 1
ATOM 658 O O . LEU A 1 87 ? -6.589 2.952 3.237 1.00 90.50 87 LEU A O 1
ATOM 662 N N . VAL A 1 88 ? -6.825 4.295 1.452 1.00 84.69 88 VAL A N 1
ATOM 663 C CA . VAL A 1 88 ? -6.242 5.479 2.078 1.00 84.69 88 VAL A CA 1
ATOM 664 C C . VAL A 1 88 ? -7.381 6.293 2.689 1.00 84.69 88 VAL A C 1
ATOM 666 O O . VAL A 1 88 ? -8.153 6.896 1.947 1.00 84.69 88 VAL A O 1
ATOM 669 N N . PRO A 1 89 ? -7.532 6.334 4.023 1.00 77.06 89 PRO A N 1
ATOM 670 C CA . PRO A 1 89 ? -8.537 7.189 4.645 1.00 77.06 89 PRO A CA 1
ATOM 671 C C . PRO A 1 89 ? -8.203 8.657 4.361 1.00 77.06 89 PRO A C 1
ATOM 673 O O . PRO A 1 89 ? -7.021 9.005 4.244 1.00 77.06 89 PRO A O 1
ATOM 676 N N . ALA A 1 90 ? -9.232 9.504 4.271 1.00 69.38 90 ALA A N 1
ATOM 677 C CA . ALA A 1 90 ? -9.066 10.931 4.016 1.00 69.38 90 ALA A CA 1
ATOM 678 C C . ALA A 1 90 ? -7.993 11.544 4.945 1.00 69.38 90 ALA A C 1
ATOM 680 O O . ALA A 1 90 ? -7.963 11.224 6.140 1.00 69.38 90 ALA A O 1
ATOM 681 N N . PRO A 1 91 ? -7.077 12.376 4.414 1.00 63.84 91 PRO A N 1
ATOM 682 C CA . PRO A 1 91 ? -6.119 13.089 5.248 1.00 63.84 91 PRO A CA 1
ATOM 683 C C . PRO A 1 91 ? -6.872 14.055 6.176 1.00 63.84 91 PRO A C 1
ATOM 685 O O . PRO A 1 91 ? -7.798 14.733 5.734 1.00 63.84 91 PRO A O 1
ATOM 688 N N . GLU A 1 92 ? -6.485 14.084 7.453 1.00 51.91 92 GLU A N 1
ATOM 689 C CA . GLU A 1 92 ? -6.970 15.063 8.443 1.00 51.91 92 GLU A CA 1
ATOM 690 C C . GLU A 1 92 ? -6.277 16.422 8.263 1.00 51.91 92 GLU A C 1
ATOM 692 O O . GLU A 1 92 ? -5.056 16.422 7.958 1.00 51.91 92 GLU A O 1
#

Radius of gyration: 17.78 Å; Cα contacts (8 Å, |Δi|>4): 130; chains: 1; bounding box: 53×52×23 Å

Secondary structure (DSSP, 8-state):
----------------------EEEEEE--GGGBT-BHHHHHHHHSTTT--HHHHHHHHHTT-EEETTEE---TTPBB-TT-EEEEEEPPP-

Mean predicted aligned error: 10.59 Å

pLDDT: mean 79.83, std 18.16, range [41.12, 94.56]

Nearest PDB structures (foldseek):
  7bl5-assembly1_7  TM=8.910E-01  e=4.531E-06  Escherichia coli str. K-12 substr. MG1655
  9e7f-assembly1_BE  TM=7.491E-01  e=2.742E-02  Pyrobaculum calidifontis JCM 11548
  7oyc-assembly1_E2  TM=6.747E-01  e=7.054E-02  Xenopus laevis
  8ovj-assembly1_SE  TM=7.373E-01  e=2.378E-01  Leishmania major strain Friedlin
  7qep-assembly1_S4  TM=7.342E-01  e=1.684E+00  Encephalitozoon cuniculi GB-M1

Sequence (92 aa):
MSAHNEETPILIEDELADEESGEAVVLEADADAAGQRLDQWLAAKLGPELSRSRVQALIRQGAVSVAGKQVLETKRKLIVGERVEILVPAPE

Solvent-accessible surface area (backbone atoms only — not comparable to full-atom values): 5494 Å² total; per-residue (Å²): 134,84,89,80,81,86,84,80,80,86,80,72,87,72,86,72,83,66,90,68,82,34,57,73,49,77,46,70,27,45,78,81,32,45,71,32,31,46,31,58,49,50,23,66,75,35,49,93,84,33,49,48,68,54,45,40,48,36,18,61,70,52,34,22,26,49,71,89,37,72,37,58,60,43,72,42,62,37,51,59,74,39,42,35,37,33,52,41,65,66,86,130